Protein AF-A0A853F0J3-F1 (afdb_monomer)

pLDDT: mean 91.12, std 10.77, range [50.22, 98.62]

Sequence (86 aa):
MTKLEYIEKTGSGNNPFNGIDVGSYSTPNLADIDGDGDLDLVVGENDGTLKYYQNTGTTSNPLYEAKTGDDNPFNGIDVGYFPHQP

Structure (mmCIF, N/CA/C/O backbone):
data_AF-A0A853F0J3-F1
#
_entry.id   AF-A0A853F0J3-F1
#
loop_
_atom_site.group_PDB
_atom_site.id
_atom_site.type_symbol
_atom_site.label_atom_id
_atom_site.label_alt_id
_atom_site.label_comp_id
_atom_site.label_asym_id
_atom_site.label_entity_id
_atom_site.label_seq_id
_atom_site.pdbx_PDB_ins_code
_atom_site.Cartn_x
_atom_site.Cartn_y
_atom_site.Cartn_z
_atom_site.occupancy
_atom_site.B_iso_or_equiv
_atom_site.auth_seq_id
_atom_site.auth_comp_id
_atom_site.auth_asym_id
_atom_site.auth_atom_id
_atom_site.pdbx_PDB_model_num
ATOM 1 N N . MET A 1 1 ? -34.183 7.241 7.048 1.00 58.12 1 MET A N 1
ATOM 2 C CA . MET A 1 1 ? -33.139 6.593 6.231 1.00 58.12 1 MET A CA 1
ATOM 3 C C . MET A 1 1 ? -32.083 7.657 5.981 1.00 58.12 1 MET A C 1
ATOM 5 O O . MET A 1 1 ? -32.387 8.643 5.325 1.00 58.12 1 MET A O 1
ATOM 9 N N . THR A 1 2 ? -30.932 7.571 6.640 1.00 71.44 2 THR A N 1
ATOM 10 C CA . THR A 1 2 ? -29.861 8.570 6.521 1.00 71.44 2 THR A CA 1
ATOM 11 C C . THR A 1 2 ? -29.181 8.377 5.171 1.00 71.44 2 THR A C 1
ATOM 13 O O . THR A 1 2 ? -28.763 7.268 4.849 1.00 71.44 2 THR A O 1
ATOM 16 N N . LYS A 1 3 ? -29.117 9.430 4.356 1.00 77.00 3 LYS A N 1
ATOM 17 C CA . LYS A 1 3 ? -28.350 9.411 3.111 1.00 77.00 3 LYS A CA 1
ATOM 18 C C . LYS A 1 3 ? -26.872 9.357 3.494 1.00 77.00 3 LYS A C 1
ATOM 20 O O . LYS A 1 3 ? -26.397 10.254 4.182 1.00 77.00 3 LYS A O 1
ATOM 25 N N . LEU A 1 4 ? -26.175 8.296 3.097 1.00 81.19 4 LEU A N 1
ATOM 26 C CA . LEU A 1 4 ? -24.718 8.283 3.156 1.00 81.19 4 LEU A CA 1
ATOM 27 C C . LEU A 1 4 ? -24.229 9.274 2.101 1.00 81.19 4 LEU A C 1
ATOM 29 O O . LEU A 1 4 ? -24.484 9.095 0.909 1.00 81.19 4 LEU A O 1
ATOM 33 N N . GLU A 1 5 ? -23.607 10.355 2.549 1.00 86.88 5 GLU A N 1
ATOM 34 C CA . GLU A 1 5 ? -22.896 11.271 1.667 1.00 86.88 5 GLU A CA 1
ATOM 35 C C . GLU A 1 5 ? -21.450 10.804 1.558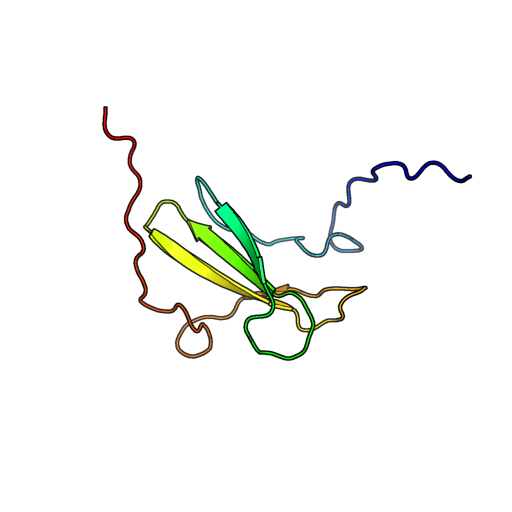 1.00 86.88 5 GLU A C 1
ATOM 37 O O . GLU A 1 5 ? -20.844 10.367 2.539 1.00 86.88 5 GLU A O 1
ATOM 42 N N . TYR A 1 6 ? -20.906 10.859 0.345 1.00 86.12 6 TYR A N 1
ATOM 43 C CA . TY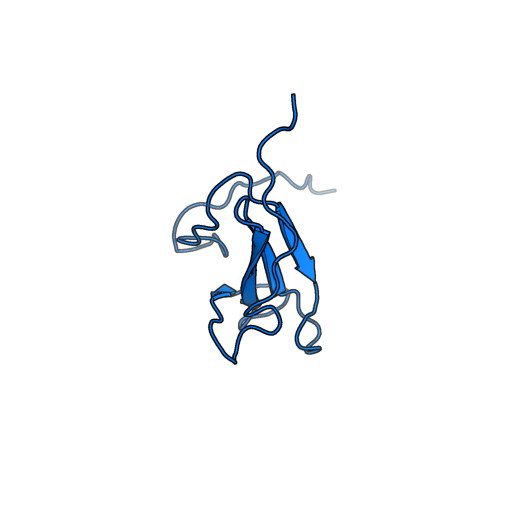R A 1 6 ? -19.478 10.675 0.157 1.00 86.12 6 TYR A CA 1
ATOM 44 C C . TYR A 1 6 ? -18.750 11.856 0.804 1.00 86.12 6 TYR A C 1
ATOM 46 O O . TYR A 1 6 ? -19.037 13.010 0.486 1.00 86.12 6 TYR A O 1
ATOM 54 N N . ILE A 1 7 ? -17.815 11.555 1.704 1.00 87.12 7 ILE A N 1
ATOM 55 C CA . ILE A 1 7 ? -16.922 12.536 2.318 1.00 87.12 7 ILE A CA 1
ATOM 56 C C . ILE A 1 7 ? -15.508 12.166 1.890 1.00 87.12 7 ILE A C 1
ATOM 58 O O . ILE A 1 7 ? -14.986 11.123 2.289 1.00 87.12 7 ILE A O 1
ATOM 62 N N . GLU A 1 8 ? -14.895 13.023 1.078 1.00 88.62 8 GLU A N 1
ATOM 63 C CA . GLU A 1 8 ? -13.471 12.923 0.781 1.00 88.62 8 GLU A CA 1
ATOM 64 C C . GLU A 1 8 ? -12.669 13.084 2.081 1.00 88.62 8 GLU A C 1
ATOM 66 O O . GLU A 1 8 ? -12.910 14.005 2.866 1.00 88.62 8 GLU A O 1
ATOM 71 N N . LYS A 1 9 ? -11.712 12.183 2.322 1.00 89.56 9 LYS A N 1
ATOM 72 C CA . LYS A 1 9 ? -10.803 12.273 3.468 1.00 89.56 9 LYS A CA 1
ATOM 73 C C . LYS A 1 9 ? -9.461 12.825 3.005 1.00 89.56 9 LYS A C 1
ATOM 75 O O . LYS A 1 9 ? -8.816 12.238 2.144 1.00 89.56 9 LYS A O 1
ATOM 80 N N . THR A 1 10 ? -9.014 13.915 3.617 1.00 88.44 10 THR A N 1
ATOM 81 C CA . THR A 1 10 ? -7.732 14.563 3.310 1.00 88.44 10 THR A CA 1
ATOM 82 C C . THR A 1 10 ? -6.890 14.741 4.576 1.00 88.44 10 THR A C 1
ATOM 84 O O . THR A 1 10 ? -7.411 14.726 5.694 1.00 88.44 10 THR A O 1
ATOM 87 N N . GLY A 1 11 ? -5.574 14.899 4.402 1.00 86.62 11 GLY A N 1
ATOM 88 C CA . GLY A 1 11 ? -4.626 15.158 5.490 1.00 86.62 11 GLY A CA 1
ATOM 89 C C . GLY A 1 11 ? -4.410 13.994 6.469 1.00 86.62 11 GLY A C 1
ATOM 90 O O . GLY A 1 11 ? -5.053 12.947 6.407 1.00 86.62 11 GLY A O 1
ATOM 91 N N . SER A 1 12 ? -3.487 14.196 7.410 1.00 80.19 12 SER A N 1
ATOM 92 C CA . SER A 1 12 ? -2.972 13.150 8.307 1.00 80.19 12 SER A CA 1
ATOM 93 C C . SER A 1 12 ? -3.940 12.671 9.392 1.00 80.19 12 SER A C 1
AT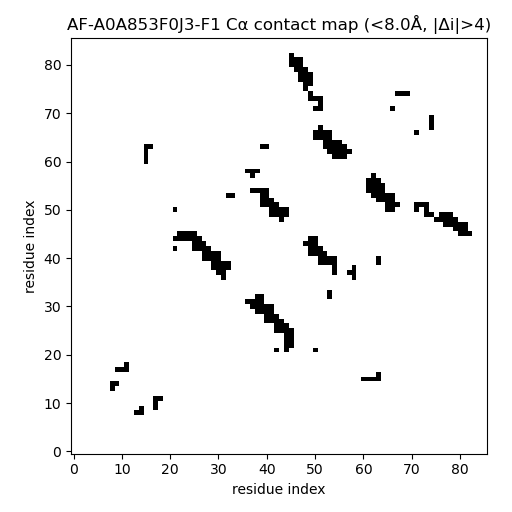OM 95 O O . SER A 1 12 ? -3.684 11.648 10.013 1.00 80.19 12 SER A O 1
ATOM 97 N N . GLY A 1 13 ? -5.033 13.394 9.653 1.00 79.75 13 GLY A N 1
ATOM 98 C CA . GLY A 1 13 ? -5.934 13.074 10.765 1.00 79.75 13 GLY A CA 1
ATOM 99 C C . GLY A 1 13 ? -6.948 11.969 10.472 1.00 79.75 13 GLY A C 1
ATOM 100 O O . GLY A 1 13 ? -7.376 11.299 11.401 1.00 79.75 13 GLY A O 1
ATOM 101 N N . ASN A 1 14 ? -7.355 11.796 9.208 1.00 85.19 14 ASN A N 1
ATOM 102 C CA . ASN A 1 14 ? -8.465 10.903 8.847 1.00 85.19 14 ASN A CA 1
ATOM 103 C C . ASN A 1 14 ? -8.280 10.155 7.515 1.00 85.19 14 ASN A C 1
ATOM 105 O O . ASN A 1 14 ? -9.099 9.289 7.208 1.00 85.19 14 ASN A O 1
ATOM 109 N N . ASN A 1 15 ? -7.270 10.476 6.701 1.00 92.62 15 ASN A N 1
ATOM 110 C CA . ASN A 1 15 ? -7.015 9.749 5.459 1.00 92.62 15 ASN A CA 1
ATOM 111 C C . ASN A 1 15 ? -6.027 8.591 5.717 1.00 92.62 15 ASN A C 1
ATOM 113 O O . ASN A 1 15 ? -4.850 8.870 5.948 1.00 92.62 15 ASN A O 1
ATOM 117 N N . PRO A 1 16 ? -6.457 7.316 5.637 1.00 93.12 16 PRO A N 1
ATOM 118 C CA . PRO A 1 16 ? -5.567 6.171 5.857 1.00 93.12 16 PRO A CA 1
ATOM 119 C C . PRO A 1 16 ? -4.472 6.041 4.786 1.00 93.12 16 PRO A C 1
ATOM 121 O O . PRO A 1 16 ? -3.489 5.345 5.000 1.00 93.12 16 PRO A O 1
ATOM 124 N N . PHE A 1 17 ? -4.610 6.737 3.654 1.00 94.31 17 PHE A N 1
ATOM 125 C CA . PHE A 1 17 ? -3.628 6.762 2.568 1.00 94.31 17 PHE A CA 1
ATOM 126 C C . PHE A 1 17 ? -2.742 8.016 2.590 1.00 94.31 17 PHE A C 1
ATOM 128 O O . PHE A 1 17 ? -2.025 8.296 1.629 1.00 94.31 17 PHE A O 1
ATOM 135 N N . ASN A 1 18 ? -2.814 8.830 3.648 1.00 94.12 18 ASN A N 1
ATOM 136 C CA . ASN A 1 18 ? -2.072 10.083 3.709 1.00 94.12 18 ASN A CA 1
ATOM 137 C C . ASN A 1 18 ? -0.556 9.844 3.624 1.00 94.12 18 ASN A C 1
ATOM 139 O O . ASN A 1 18 ? 0.033 9.253 4.524 1.00 94.12 18 ASN A O 1
ATOM 143 N N . GLY A 1 19 ? 0.079 10.397 2.589 1.00 91.88 19 GLY A N 1
ATOM 144 C CA . GLY A 1 19 ? 1.527 10.296 2.384 1.00 91.88 19 GLY A CA 1
ATOM 145 C C . GLY A 1 19 ? 1.982 9.032 1.651 1.00 91.88 19 GLY A C 1
ATOM 146 O O . GLY A 1 19 ? 3.182 8.868 1.449 1.00 91.88 19 GLY A O 1
ATOM 147 N N . ILE A 1 20 ? 1.058 8.165 1.225 1.00 94.50 20 ILE A N 1
ATOM 148 C CA . ILE A 1 20 ? 1.379 7.022 0.369 1.00 94.50 20 ILE A CA 1
ATOM 149 C C . ILE A 1 20 ? 1.562 7.503 -1.075 1.00 94.50 20 ILE A C 1
ATOM 151 O O . ILE A 1 20 ? 0.629 8.026 -1.683 1.00 94.50 20 ILE A O 1
ATOM 155 N N . ASP A 1 21 ? 2.759 7.290 -1.624 1.00 94.31 21 ASP A N 1
ATOM 156 C CA . ASP A 1 21 ? 3.065 7.458 -3.047 1.00 94.31 21 ASP A CA 1
ATOM 157 C C . ASP A 1 21 ? 3.354 6.095 -3.690 1.00 94.31 21 ASP A C 1
ATOM 159 O O . ASP A 1 21 ? 4.302 5.380 -3.342 1.00 94.31 21 ASP A O 1
ATOM 163 N N . VAL A 1 22 ? 2.508 5.733 -4.649 1.00 94.19 22 VAL A N 1
ATOM 164 C CA . VAL A 1 22 ? 2.517 4.427 -5.309 1.00 94.19 22 VAL A CA 1
ATOM 165 C C . VAL A 1 22 ? 3.085 4.462 -6.723 1.00 94.19 22 VAL A C 1
ATOM 167 O O . VAL A 1 22 ? 3.155 3.410 -7.343 1.00 94.19 22 VAL A O 1
ATOM 170 N N . GLY A 1 23 ? 3.572 5.608 -7.200 1.00 93.31 23 GLY A N 1
ATOM 171 C CA . GLY A 1 23 ? 4.134 5.725 -8.546 1.00 93.31 23 GLY A CA 1
ATOM 172 C C . GLY A 1 23 ? 3.080 5.914 -9.641 1.00 93.31 23 GLY A C 1
ATOM 173 O O . GLY A 1 23 ? 1.963 6.376 -9.385 1.00 93.31 23 GLY A O 1
ATOM 174 N N . SER A 1 24 ? 3.457 5.616 -10.887 1.00 93.00 24 SER A N 1
ATOM 175 C CA . SER A 1 24 ? 2.644 5.932 -12.072 1.00 93.00 24 SER A CA 1
ATOM 176 C C . SER A 1 24 ? 1.792 4.755 -12.542 1.00 93.00 24 SER A C 1
ATOM 178 O O . SER A 1 24 ? 2.127 3.597 -12.318 1.00 93.00 24 SER A O 1
ATOM 180 N N . TYR A 1 25 ? 0.671 5.068 -13.208 1.00 92.56 25 TYR A N 1
ATOM 181 C CA . TYR A 1 25 ? -0.332 4.094 -13.677 1.00 92.56 25 TYR A CA 1
ATOM 182 C C . TYR A 1 25 ? -0.697 3.046 -12.618 1.00 92.56 25 TYR A C 1
ATOM 184 O O . TYR A 1 25 ? -0.856 1.863 -12.915 1.00 92.56 25 TYR A O 1
ATOM 192 N N . SER A 1 26 ? -0.807 3.502 -11.372 1.00 94.06 26 SER A N 1
ATOM 193 C CA . SER A 1 26 ? -0.999 2.628 -10.233 1.00 94.06 26 SER A CA 1
ATOM 194 C C . SER A 1 26 ? -2.336 1.892 -10.300 1.00 94.06 26 SER A C 1
ATOM 196 O O . SER A 1 26 ? -3.373 2.448 -10.672 1.00 94.06 26 SER A O 1
ATOM 198 N N . THR A 1 27 ? -2.309 0.619 -9.918 1.00 95.06 27 THR A N 1
ATOM 199 C CA . THR A 1 27 ? -3.479 -0.267 -9.896 1.00 95.06 27 THR A CA 1
ATOM 200 C C . THR A 1 27 ? -3.688 -0.808 -8.478 1.00 95.06 27 THR A C 1
ATOM 202 O O . THR A 1 27 ? -3.220 -1.898 -8.150 1.00 95.06 27 THR A O 1
ATOM 205 N N . PRO A 1 28 ? -4.328 -0.028 -7.584 1.00 96.62 28 PRO A N 1
ATOM 206 C CA . PRO A 1 28 ? -4.520 -0.436 -6.196 1.00 96.62 28 PRO A CA 1
ATOM 207 C C . PRO A 1 28 ? -5.570 -1.548 -6.062 1.00 96.62 28 PRO A C 1
ATOM 209 O O . PRO A 1 28 ? -6.592 -1.550 -6.753 1.00 96.62 28 PRO A O 1
ATOM 212 N N . ASN A 1 29 ? -5.338 -2.468 -5.129 1.00 97.62 29 ASN A N 1
ATOM 213 C CA . ASN A 1 29 ? -6.267 -3.517 -4.728 1.00 97.62 29 ASN A CA 1
ATOM 214 C C . ASN A 1 29 ? -6.196 -3.764 -3.217 1.00 97.62 29 ASN A C 1
ATOM 216 O O . ASN A 1 29 ? -5.159 -3.532 -2.597 1.00 97.62 29 ASN A O 1
ATOM 220 N N . LEU A 1 30 ? -7.302 -4.240 -2.643 1.00 98.06 30 LEU A N 1
ATOM 221 C CA . LEU A 1 30 ? -7.391 -4.596 -1.229 1.00 98.06 30 LEU A CA 1
ATOM 222 C C . LEU A 1 30 ? -7.621 -6.098 -1.087 1.00 98.06 30 LEU A C 1
ATOM 224 O O . LEU A 1 30 ? -8.557 -6.632 -1.686 1.00 98.06 30 LEU A O 1
ATOM 228 N N . ALA A 1 31 ? -6.789 -6.758 -0.290 1.00 97.94 31 ALA A N 1
ATOM 229 C CA . ALA A 1 31 ? -6.877 -8.185 -0.009 1.00 97.94 31 ALA A CA 1
ATOM 230 C C . ALA A 1 31 ? -6.261 -8.487 1.362 1.00 97.94 31 ALA A C 1
ATOM 232 O O . ALA A 1 31 ? -5.359 -7.781 1.787 1.00 97.94 31 ALA A O 1
ATOM 233 N N . ASP A 1 32 ? -6.745 -9.531 2.024 1.00 98.25 32 ASP A N 1
ATOM 234 C CA . ASP A 1 32 ? -6.148 -10.066 3.253 1.00 98.25 32 ASP A CA 1
ATOM 235 C C . ASP A 1 32 ? -4.923 -10.911 2.860 1.00 98.25 32 ASP A C 1
ATOM 237 O O . ASP A 1 32 ? -5.079 -12.030 2.355 1.00 98.25 32 ASP A O 1
ATOM 241 N N . ILE A 1 33 ? -3.721 -10.326 2.934 1.00 98.25 33 ILE A N 1
ATOM 242 C CA . ILE A 1 33 ? -2.483 -10.949 2.442 1.00 98.25 33 ILE A CA 1
ATOM 243 C C . ILE A 1 33 ? -1.785 -11.741 3.548 1.00 98.25 33 ILE A C 1
ATOM 245 O O . ILE A 1 33 ? -1.171 -12.772 3.251 1.00 98.25 33 ILE A O 1
ATOM 249 N N . ASP A 1 34 ? -1.877 -11.295 4.800 1.00 97.12 34 ASP A N 1
ATOM 250 C CA . ASP A 1 34 ? -1.238 -11.956 5.941 1.00 97.12 34 ASP A CA 1
ATOM 251 C C . ASP A 1 34 ? -2.157 -12.916 6.725 1.00 97.12 34 ASP A C 1
ATOM 253 O O . ASP A 1 34 ? -1.664 -13.735 7.510 1.00 97.12 34 ASP A O 1
ATOM 257 N N . GLY A 1 35 ? -3.461 -12.917 6.434 1.00 97.62 35 GLY A N 1
ATOM 258 C CA . GLY A 1 35 ? -4.441 -13.847 6.985 1.00 97.62 35 GLY A CA 1
ATOM 259 C C . GLY A 1 35 ? -4.991 -13.440 8.350 1.00 97.62 35 GLY A C 1
ATOM 260 O O . GLY A 1 35 ? -5.504 -14.310 9.067 1.00 97.62 35 GLY A O 1
ATOM 261 N N . ASP A 1 36 ? -4.863 -12.172 8.745 1.00 97.12 36 ASP A N 1
ATOM 262 C CA . ASP A 1 36 ? -5.343 -11.676 10.035 1.00 97.12 36 ASP A CA 1
ATOM 263 C C . ASP A 1 36 ? -6.810 -11.197 10.022 1.00 97.12 36 ASP A C 1
ATOM 265 O O . ASP A 1 36 ? -7.416 -10.975 11.081 1.00 97.12 36 ASP A O 1
ATOM 269 N N . GLY A 1 37 ? -7.426 -11.169 8.836 1.00 97.31 37 GLY A N 1
ATOM 270 C CA . GLY A 1 37 ? -8.834 -10.849 8.633 1.00 97.31 37 GLY A CA 1
ATOM 271 C C . GLY A 1 37 ? -9.123 -9.367 8.408 1.00 97.31 37 GLY A C 1
ATOM 272 O O . GLY A 1 37 ? -10.302 -8.993 8.311 1.00 97.31 37 GLY A O 1
ATOM 273 N N . ASP A 1 38 ? -8.099 -8.524 8.310 1.00 98.06 38 ASP A N 1
ATOM 274 C CA . ASP A 1 38 ? -8.226 -7.182 7.770 1.00 98.06 38 ASP A CA 1
ATOM 275 C C . ASP A 1 38 ? -7.651 -7.069 6.341 1.00 98.06 38 ASP A C 1
ATOM 277 O O . ASP A 1 38 ? -7.217 -8.051 5.747 1.00 98.06 38 ASP A O 1
ATO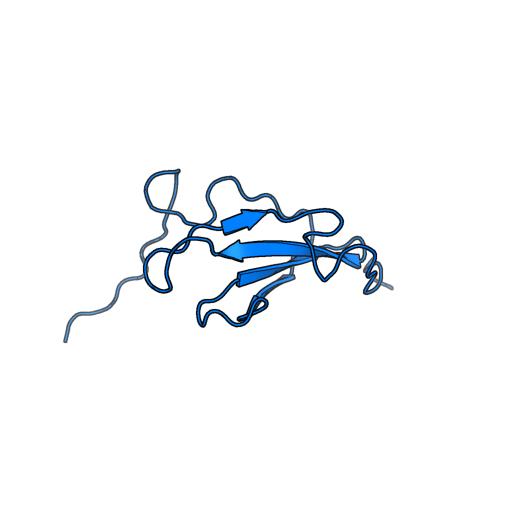M 281 N N . LEU A 1 39 ? -7.877 -5.926 5.682 1.00 98.56 39 LEU A N 1
ATOM 282 C CA . LEU A 1 39 ? -7.502 -5.767 4.277 1.00 98.56 39 LEU A CA 1
ATOM 283 C C . LEU A 1 39 ? -6.216 -4.960 4.167 1.00 98.56 39 LEU A C 1
ATOM 285 O O . LEU A 1 39 ? -6.195 -3.773 4.500 1.00 98.56 39 LEU A O 1
ATOM 289 N N . ASP A 1 40 ? -5.210 -5.580 3.569 1.00 98.62 40 ASP A N 1
ATOM 290 C CA . ASP A 1 40 ? -3.972 -4.944 3.162 1.00 98.62 40 ASP A CA 1
ATOM 291 C C . ASP A 1 40 ? -4.108 -4.266 1.800 1.00 98.62 40 ASP A C 1
ATOM 293 O O . ASP A 1 40 ? -4.988 -4.584 0.993 1.00 98.62 40 ASP A O 1
ATOM 297 N N . LEU A 1 41 ? -3.188 -3.345 1.513 1.00 98.31 41 LEU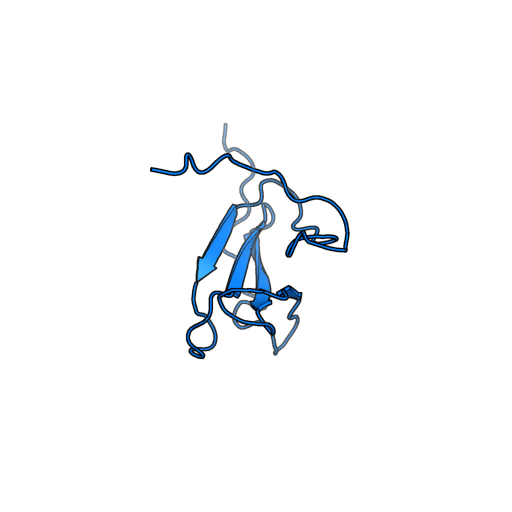 A N 1
ATOM 298 C CA . LEU A 1 41 ? -3.106 -2.650 0.235 1.00 98.31 41 LEU A CA 1
ATOM 299 C C . LEU A 1 41 ? -1.957 -3.214 -0.605 1.00 98.31 41 LEU A C 1
ATOM 301 O O . LEU A 1 41 ? -0.783 -3.091 -0.253 1.00 98.31 41 LEU A O 1
ATOM 305 N N . VAL A 1 42 ? -2.294 -3.749 -1.776 1.00 98.19 42 VAL A N 1
ATOM 306 C CA . VAL A 1 42 ? -1.332 -4.082 -2.833 1.00 98.19 42 VAL A CA 1
ATOM 307 C C . VAL A 1 42 ? -1.535 -3.140 -4.011 1.00 98.19 42 VAL A C 1
ATOM 309 O O . VAL A 1 42 ? -2.665 -2.852 -4.405 1.00 98.19 42 VAL A O 1
ATOM 312 N N . VAL A 1 43 ? -0.448 -2.625 -4.578 1.00 97.81 43 VAL A N 1
ATOM 313 C CA . VAL A 1 43 ? -0.512 -1.695 -5.708 1.00 97.81 43 VAL A CA 1
ATOM 314 C C . VAL A 1 43 ? 0.470 -2.118 -6.781 1.00 97.81 43 VAL A C 1
ATOM 316 O O . VAL A 1 43 ? 1.674 -2.150 -6.535 1.00 97.81 43 VAL A O 1
ATOM 319 N N . GLY A 1 44 ? -0.048 -2.418 -7.972 1.00 96.00 44 GLY A N 1
ATOM 320 C CA . GLY A 1 44 ? 0.789 -2.577 -9.157 1.00 96.00 44 GLY A CA 1
ATOM 321 C C . GLY A 1 44 ? 1.247 -1.224 -9.683 1.00 96.00 44 GLY A C 1
ATOM 322 O O . GLY A 1 4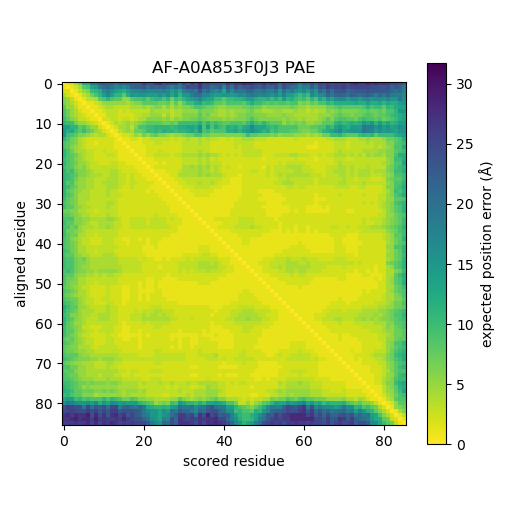4 ? 0.445 -0.288 -9.736 1.00 96.00 44 GLY A O 1
ATOM 323 N N . GLU A 1 45 ? 2.517 -1.134 -10.062 1.00 93.88 45 GLU A N 1
ATOM 324 C CA . GLU A 1 45 ? 3.145 0.045 -10.666 1.00 93.88 45 GLU A CA 1
ATOM 325 C C . GLU A 1 45 ? 3.464 -0.222 -12.145 1.00 93.88 45 GLU A C 1
ATOM 327 O O . GLU A 1 45 ? 3.467 -1.368 -12.606 1.00 93.88 45 GLU A O 1
ATOM 332 N N . ASN A 1 46 ? 3.666 0.835 -12.933 1.00 92.94 46 ASN A N 1
ATOM 333 C CA . ASN A 1 46 ? 3.872 0.689 -14.369 1.00 92.94 46 ASN A CA 1
ATOM 334 C C . ASN A 1 46 ? 5.174 -0.028 -14.733 1.00 92.94 46 ASN A C 1
ATOM 336 O O . ASN A 1 46 ? 5.238 -0.578 -15.831 1.00 92.94 46 ASN A O 1
ATOM 340 N N . ASP A 1 47 ? 6.173 -0.009 -13.847 1.00 92.19 47 ASP A N 1
ATOM 341 C CA . ASP A 1 47 ? 7.442 -0.733 -13.924 1.00 92.19 47 ASP A CA 1
ATOM 342 C C . ASP A 1 47 ? 7.312 -2.256 -13.745 1.00 92.19 47 ASP A C 1
ATOM 344 O O . ASP A 1 47 ? 8.289 -2.970 -13.956 1.00 92.19 47 ASP A O 1
ATOM 348 N N . GLY A 1 48 ? 6.108 -2.751 -13.437 1.00 93.06 48 GLY A N 1
ATOM 349 C CA . GLY A 1 48 ? 5.827 -4.171 -13.228 1.00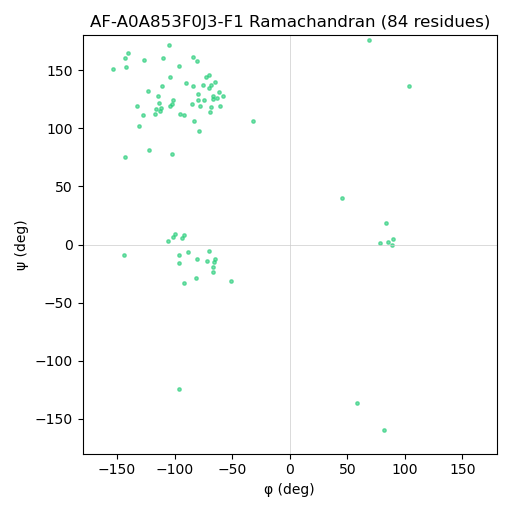 93.06 48 GLY A CA 1
ATOM 350 C C . GLY A 1 48 ? 6.024 -4.631 -11.784 1.00 93.06 48 GLY A C 1
ATOM 351 O O . GLY A 1 48 ? 5.777 -5.799 -11.484 1.00 93.06 48 GLY A O 1
ATOM 352 N N . THR A 1 49 ? 6.432 -3.746 -10.870 1.00 95.25 49 THR A N 1
ATOM 353 C CA . THR A 1 49 ? 6.575 -4.077 -9.450 1.00 95.25 49 THR A CA 1
ATOM 354 C C . THR A 1 49 ? 5.239 -4.051 -8.710 1.00 95.25 49 THR A C 1
ATOM 356 O O . THR A 1 49 ? 4.265 -3.403 -9.108 1.00 95.25 49 THR A O 1
ATOM 359 N N . LEU A 1 50 ? 5.206 -4.769 -7.586 1.00 96.88 50 LEU A N 1
ATOM 360 C CA . LEU A 1 50 ? 4.094 -4.775 -6.642 1.00 96.88 50 LEU A CA 1
ATOM 361 C C . LEU A 1 50 ? 4.536 -4.133 -5.324 1.00 96.88 50 LEU A C 1
ATOM 363 O O . LEU A 1 50 ? 5.390 -4.659 -4.601 1.00 96.88 50 LEU A O 1
ATOM 367 N N . LYS A 1 51 ? 3.925 -2.995 -4.992 1.00 97.62 51 LYS A N 1
ATOM 368 C CA . LYS A 1 51 ? 4.064 -2.359 -3.680 1.00 97.62 51 LYS A CA 1
ATOM 369 C C . LYS A 1 51 ? 3.074 -2.987 -2.709 1.00 97.62 51 LYS A C 1
ATOM 371 O O . LYS A 1 51 ? 1.910 -3.174 -3.056 1.00 97.62 51 LYS A O 1
ATOM 376 N N . TYR A 1 52 ? 3.531 -3.268 -1.495 1.00 98.50 52 TYR A N 1
ATOM 377 C CA . TYR A 1 52 ? 2.721 -3.857 -0.436 1.00 98.50 52 TYR A CA 1
ATOM 378 C C . TYR A 1 52 ? 2.719 -2.963 0.799 1.00 98.50 52 TYR A C 1
ATOM 380 O O . TYR A 1 52 ? 3.774 -2.517 1.261 1.00 98.50 52 TYR A O 1
ATOM 388 N N . TYR A 1 53 ? 1.525 -2.720 1.325 1.00 98.62 53 TYR A N 1
ATOM 389 C CA . TYR A 1 53 ? 1.313 -2.028 2.579 1.00 98.62 53 TYR A CA 1
ATOM 390 C C . TYR A 1 53 ? 0.419 -2.895 3.457 1.00 98.62 53 TYR A C 1
ATOM 392 O O . TYR A 1 53 ? -0.768 -3.049 3.162 1.00 98.62 53 TYR A O 1
ATOM 400 N N . GLN A 1 54 ? 0.996 -3.425 4.532 1.00 98.62 54 GLN A N 1
ATOM 401 C CA . GLN A 1 54 ? 0.238 -4.149 5.544 1.00 98.62 54 GLN A CA 1
ATOM 402 C C . GLN A 1 54 ? -0.662 -3.160 6.280 1.00 98.62 54 GLN A C 1
ATOM 404 O O . GLN A 1 54 ? -0.210 -2.062 6.627 1.00 98.62 54 GLN A O 1
ATOM 409 N N . ASN A 1 55 ? -1.904 -3.528 6.547 1.00 98.44 55 ASN A N 1
ATOM 410 C CA . ASN A 1 55 ? -2.728 -2.789 7.481 1.00 98.44 55 ASN A CA 1
ATOM 411 C C . ASN A 1 55 ? -2.414 -3.239 8.918 1.00 98.44 55 ASN A C 1
ATOM 413 O O . ASN A 1 55 ? -2.803 -4.299 9.369 1.00 98.44 55 ASN A O 1
ATOM 417 N N . THR A 1 56 ? -1.712 -2.403 9.679 1.00 97.44 56 THR A N 1
ATOM 418 C CA . THR A 1 56 ? -1.371 -2.668 11.091 1.00 97.44 56 THR A CA 1
ATOM 419 C C . THR A 1 56 ? -2.402 -2.097 12.073 1.00 97.44 56 THR A C 1
ATOM 421 O O . THR A 1 56 ? -2.164 -2.032 13.283 1.00 97.44 56 THR A O 1
ATOM 424 N N . GLY A 1 57 ? -3.527 -1.605 11.547 1.00 95.88 57 GLY A N 1
ATOM 425 C CA . GLY A 1 57 ? -4.608 -0.975 12.291 1.00 95.88 57 GLY A CA 1
ATOM 426 C C . GLY A 1 57 ? -5.732 -1.955 12.610 1.00 95.88 57 GLY A C 1
ATOM 427 O O . GLY A 1 57 ? -5.544 -2.955 13.293 1.00 95.88 57 GLY A O 1
ATOM 428 N N . THR A 1 58 ? -6.949 -1.604 12.198 1.00 95.31 58 THR A N 1
ATOM 429 C CA . THR A 1 58 ? -8.113 -2.495 12.269 1.00 95.31 58 THR A CA 1
ATOM 430 C C . THR A 1 58 ? -8.961 -2.339 11.016 1.00 95.31 58 THR A C 1
ATOM 432 O O . THR A 1 58 ? -8.908 -1.304 10.349 1.00 95.31 58 THR A O 1
ATOM 435 N N . THR A 1 59 ? -9.875 -3.281 10.769 1.00 94.69 59 THR A N 1
ATOM 436 C CA . THR A 1 59 ? -10.843 -3.204 9.660 1.00 94.69 59 THR A CA 1
ATOM 437 C C . THR A 1 59 ? -11.624 -1.878 9.606 1.00 94.69 59 THR A C 1
ATOM 439 O O . THR A 1 59 ? -12.012 -1.427 8.530 1.00 94.69 59 THR A O 1
ATOM 442 N N . SER A 1 60 ? -11.895 -1.241 10.754 1.00 92.88 60 SER A N 1
ATOM 443 C CA . SER A 1 60 ? -12.643 0.026 10.820 1.00 92.88 60 SER A CA 1
ATOM 444 C C . SER A 1 60 ? -11.758 1.274 10.876 1.00 92.88 60 SER A C 1
ATOM 446 O O . SER A 1 60 ? -12.251 2.377 10.626 1.00 92.88 60 SER A O 1
ATOM 448 N N . ASN A 1 61 ? -10.471 1.116 11.186 1.00 93.12 61 ASN A N 1
ATOM 449 C CA . ASN A 1 61 ? -9.493 2.191 11.261 1.00 93.12 61 ASN A CA 1
ATOM 450 C C . ASN A 1 61 ? -8.129 1.701 10.740 1.00 93.12 61 ASN A C 1
ATOM 452 O O . ASN A 1 61 ? -7.235 1.425 11.547 1.00 93.12 61 ASN A O 1
ATOM 456 N N . PRO A 1 62 ? -7.981 1.561 9.410 1.00 95.69 62 PRO A N 1
ATOM 457 C CA . PRO A 1 62 ? -6.780 0.987 8.830 1.00 95.69 62 PRO A CA 1
ATOM 458 C C . PRO A 1 62 ? -5.578 1.922 8.972 1.00 95.69 62 PRO A C 1
ATOM 460 O O . PRO A 1 62 ? -5.711 3.148 8.876 1.00 95.69 62 PRO A O 1
ATOM 463 N N . LEU A 1 63 ? -4.404 1.326 9.160 1.00 95.81 63 LEU A N 1
ATOM 464 C CA . LEU A 1 63 ? -3.110 1.996 9.214 1.00 95.81 63 LEU A CA 1
ATOM 465 C C . LEU A 1 63 ? -2.140 1.263 8.286 1.00 95.81 63 LEU A C 1
ATOM 467 O O . LEU A 1 63 ? -1.616 0.216 8.637 1.00 95.81 63 LEU A O 1
ATOM 471 N N . TYR A 1 64 ? -1.904 1.816 7.100 1.00 97.56 64 TYR A N 1
ATOM 472 C CA . TYR A 1 64 ? -1.067 1.165 6.095 1.00 97.56 64 TYR A CA 1
ATOM 473 C C . TYR A 1 64 ? 0.420 1.458 6.313 1.00 97.56 64 TYR A C 1
ATOM 475 O O . TYR A 1 64 ? 0.857 2.610 6.258 1.00 97.56 64 TYR A O 1
ATOM 483 N N . GLU A 1 65 ? 1.205 0.404 6.509 1.00 97.62 65 GLU A N 1
ATOM 484 C CA . GLU A 1 65 ? 2.657 0.448 6.657 1.00 97.62 65 GLU A CA 1
ATOM 485 C C . GLU A 1 65 ? 3.326 -0.250 5.471 1.00 97.62 65 GLU A C 1
ATOM 487 O O . GLU A 1 65 ? 3.087 -1.429 5.214 1.00 97.62 65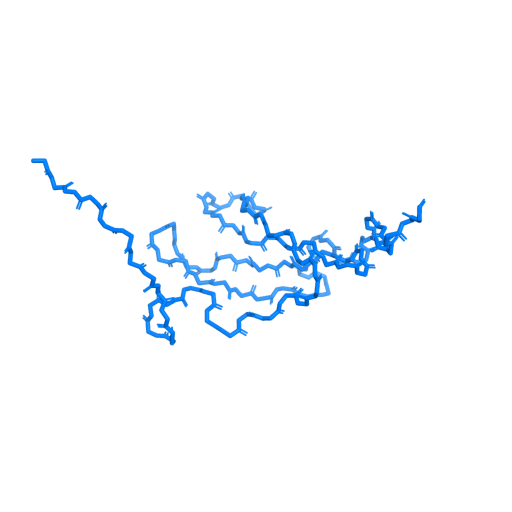 GLU A O 1
ATOM 492 N N . ALA A 1 66 ? 4.184 0.471 4.746 1.00 97.75 66 ALA A N 1
ATOM 493 C CA . ALA A 1 66 ? 4.918 -0.095 3.619 1.00 97.75 66 ALA A CA 1
ATOM 494 C C . ALA A 1 66 ? 5.856 -1.213 4.092 1.00 97.75 66 ALA A C 1
ATOM 496 O O . ALA A 1 66 ? 6.710 -0.983 4.949 1.00 97.75 66 ALA A O 1
ATOM 497 N N . LYS A 1 67 ? 5.745 -2.394 3.485 1.00 98.25 67 LYS A N 1
ATOM 498 C CA . LYS A 1 67 ? 6.696 -3.490 3.689 1.00 98.25 67 LYS A CA 1
ATOM 499 C C . LYS A 1 67 ? 7.622 -3.603 2.487 1.00 98.25 67 LYS A C 1
ATOM 501 O O . LYS A 1 67 ? 7.230 -3.365 1.344 1.00 98.25 67 LYS A O 1
ATOM 506 N N . THR A 1 68 ? 8.880 -3.945 2.744 1.00 96.62 68 THR A N 1
ATOM 507 C CA . THR A 1 68 ? 9.949 -3.954 1.733 1.00 96.62 68 THR A CA 1
ATOM 508 C C . THR A 1 68 ? 10.901 -5.117 1.966 1.00 96.62 68 THR A C 1
ATOM 510 O O . THR A 1 68 ? 10.977 -5.623 3.082 1.00 96.62 68 THR A O 1
ATOM 513 N N . GLY A 1 69 ? 11.669 -5.504 0.944 1.00 96.44 69 GLY A N 1
ATOM 514 C CA . GLY A 1 69 ? 12.602 -6.623 1.066 1.00 96.44 69 GLY A CA 1
ATOM 515 C C . GLY A 1 69 ? 11.868 -7.906 1.447 1.00 96.44 69 GLY A C 1
ATOM 516 O O . GLY A 1 69 ? 10.799 -8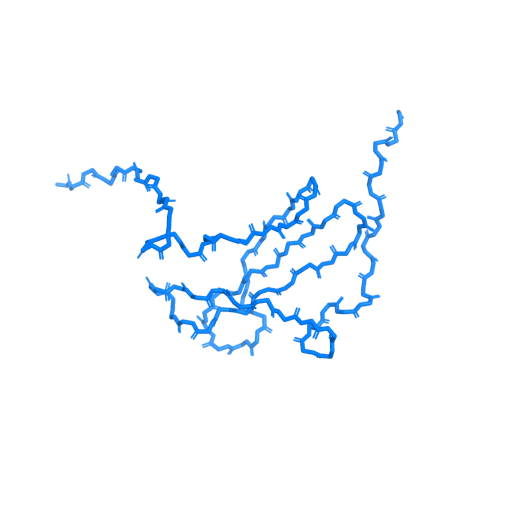.176 0.908 1.00 96.44 69 GLY A O 1
ATOM 517 N N . ASP A 1 70 ? 12.421 -8.664 2.390 1.00 97.19 70 ASP A N 1
ATOM 518 C CA . ASP A 1 70 ? 11.873 -9.964 2.797 1.00 97.19 70 ASP A CA 1
ATOM 519 C C . ASP A 1 70 ? 10.500 -9.865 3.489 1.00 97.19 70 ASP A C 1
ATOM 521 O O . ASP A 1 70 ? 9.758 -10.844 3.506 1.00 97.19 70 ASP A O 1
ATOM 525 N N . ASP A 1 71 ? 10.124 -8.685 3.996 1.00 97.56 71 ASP A N 1
ATOM 526 C CA . ASP A 1 71 ? 8.801 -8.446 4.590 1.00 97.56 71 ASP A CA 1
ATOM 527 C C . ASP A 1 71 ? 7.712 -8.192 3.531 1.00 97.56 71 ASP A C 1
ATOM 529 O O . ASP A 1 71 ? 6.524 -8.175 3.851 1.00 97.56 71 ASP A O 1
ATOM 533 N N . ASN A 1 72 ? 8.091 -7.963 2.267 1.00 97.62 72 ASN A N 1
ATOM 534 C CA . ASN A 1 72 ? 7.142 -7.866 1.162 1.00 97.62 72 ASN A CA 1
ATOM 535 C C . ASN A 1 72 ? 7.029 -9.235 0.466 1.00 97.62 72 ASN A C 1
ATOM 537 O O . ASN A 1 72 ? 7.969 -9.637 -0.224 1.00 97.62 72 ASN A O 1
ATOM 541 N N . PRO A 1 73 ? 5.879 -9.931 0.554 1.00 96.94 73 PRO A N 1
ATOM 542 C CA . PRO A 1 73 ? 5.701 -11.243 -0.068 1.00 96.94 73 PRO A CA 1
ATOM 543 C C . PRO A 1 73 ? 5.761 -11.203 -1.605 1.00 96.94 73 PRO A C 1
ATOM 545 O O . PRO A 1 73 ? 5.885 -12.247 -2.242 1.00 96.94 73 PRO A O 1
ATOM 548 N N . PHE A 1 74 ? 5.702 -10.013 -2.209 1.00 96.69 74 PHE A N 1
ATOM 549 C CA . PHE A 1 74 ? 5.841 -9.795 -3.648 1.00 96.69 74 PHE A CA 1
ATOM 550 C C . PHE A 1 74 ? 7.227 -9.281 -4.058 1.00 96.69 74 PHE A C 1
ATOM 552 O O . PHE A 1 74 ? 7.437 -8.926 -5.218 1.00 96.69 74 PHE A O 1
ATOM 559 N N . ASN A 1 75 ? 8.183 -9.209 -3.131 1.00 96.19 75 ASN A N 1
ATOM 560 C CA . ASN A 1 75 ? 9.521 -8.720 -3.428 1.00 96.19 75 ASN A CA 1
ATOM 561 C C . ASN A 1 75 ? 10.187 -9.544 -4.543 1.00 96.19 75 ASN A C 1
ATOM 563 O O . ASN A 1 75 ? 10.262 -10.769 -4.477 1.00 96.19 75 ASN A O 1
ATOM 567 N N . GLY A 1 76 ? 10.681 -8.856 -5.573 1.00 93.81 76 GLY A N 1
ATOM 568 C CA . GLY A 1 76 ? 11.315 -9.484 -6.735 1.00 93.81 76 GLY A CA 1
ATOM 569 C C . GLY A 1 76 ? 10.350 -10.090 -7.761 1.00 93.81 76 GLY A C 1
ATOM 570 O O . GLY A 1 76 ? 10.818 -10.636 -8.759 1.00 93.81 76 GLY A O 1
ATOM 571 N N . ILE A 1 77 ? 9.033 -9.988 -7.557 1.00 94.31 77 ILE A N 1
ATOM 572 C CA . ILE A 1 77 ? 8.046 -10.324 -8.586 1.00 94.31 77 ILE A CA 1
ATOM 573 C C . ILE A 1 77 ? 7.934 -9.157 -9.573 1.00 94.31 77 ILE A C 1
ATOM 575 O O . ILE A 1 77 ? 7.727 -8.014 -9.173 1.00 94.31 77 ILE A O 1
ATOM 579 N N . ASP A 1 78 ? 8.036 -9.481 -10.861 1.00 92.88 78 ASP A N 1
ATOM 580 C CA . ASP A 1 78 ? 7.790 -8.580 -11.988 1.00 92.88 78 ASP A CA 1
ATOM 581 C C . ASP A 1 78 ? 6.591 -9.114 -12.785 1.00 92.88 78 ASP A C 1
ATOM 583 O O . ASP A 1 78 ? 6.632 -10.229 -13.317 1.00 92.88 78 ASP A O 1
ATOM 587 N N . VAL A 1 79 ? 5.504 -8.339 -12.829 1.00 91.00 79 VAL A N 1
ATOM 588 C CA . VAL A 1 79 ? 4.279 -8.668 -13.581 1.00 91.00 79 VAL A CA 1
ATOM 589 C C . VAL A 1 79 ? 4.258 -8.074 -14.996 1.00 91.00 79 VAL A C 1
ATOM 591 O O . VAL A 1 79 ? 3.268 -8.223 -15.714 1.00 91.00 79 VAL A O 1
ATOM 594 N N . GLY A 1 80 ? 5.361 -7.458 -15.417 1.00 88.81 80 GLY A N 1
ATOM 595 C CA . GLY A 1 80 ? 5.585 -6.885 -16.733 1.00 88.81 80 GLY A CA 1
ATOM 596 C C . GLY A 1 80 ? 5.472 -5.362 -16.753 1.00 88.81 80 GLY A C 1
ATOM 597 O O . GLY A 1 80 ? 4.522 -4.776 -16.237 1.00 88.81 80 GLY A O 1
ATOM 598 N N . TYR A 1 81 ? 6.419 -4.726 -17.446 1.00 81.69 81 TYR A N 1
ATOM 599 C CA . TYR A 1 81 ? 6.355 -3.310 -17.798 1.00 81.69 81 TYR A CA 1
ATOM 600 C C . TYR A 1 81 ? 5.205 -3.070 -18.787 1.00 81.69 81 TYR A C 1
ATOM 602 O O . TYR A 1 81 ? 5.158 -3.703 -19.846 1.00 81.69 81 TYR A O 1
ATOM 610 N N . PHE A 1 82 ? 4.317 -2.117 -18.488 1.00 66.75 82 PHE A N 1
ATOM 611 C CA . PHE A 1 82 ? 3.282 -1.650 -19.419 1.00 66.75 82 PHE A CA 1
ATOM 612 C C . PHE A 1 82 ? 3.665 -0.297 -20.046 1.00 66.75 82 PHE A C 1
ATOM 614 O O . PHE A 1 82 ? 3.111 0.740 -19.673 1.00 66.75 82 PHE A O 1
ATOM 621 N N . PRO A 1 83 ? 4.559 -0.242 -21.051 1.00 59.44 83 PRO A N 1
ATOM 622 C CA . PRO A 1 83 ? 4.493 0.818 -22.032 1.00 59.44 83 PRO A CA 1
ATOM 623 C C . PRO A 1 83 ? 3.399 0.413 -23.019 1.00 59.44 83 PRO A C 1
ATOM 625 O O . PRO A 1 83 ? 3.431 -0.675 -23.591 1.00 59.44 83 PRO A O 1
ATOM 628 N N . HIS A 1 84 ? 2.418 1.281 -23.206 1.00 53.69 84 HIS A N 1
ATOM 629 C CA . HIS A 1 84 ? 1.464 1.230 -24.309 1.00 53.69 84 HIS A CA 1
ATOM 630 C C . HIS A 1 84 ? 2.123 0.629 -25.575 1.00 53.69 84 HIS A C 1
ATOM 632 O O . HIS A 1 84 ? 2.972 1.278 -26.190 1.00 53.69 84 HIS A O 1
ATOM 638 N N . GLN A 1 85 ? 1.800 -0.618 -25.947 1.00 50.22 85 GLN A N 1
ATOM 639 C CA . GLN A 1 85 ? 2.124 -1.077 -27.298 1.00 50.22 85 GLN A CA 1
ATOM 640 C C . GLN A 1 85 ? 1.198 -0.308 -28.260 1.00 50.22 85 GLN A C 1
ATOM 642 O O . GLN A 1 85 ? 0.027 -0.104 -27.910 1.00 50.22 85 GLN A O 1
ATOM 647 N N . PRO A 1 86 ? 1.727 0.221 -29.379 1.00 55.56 86 PRO A N 1
ATOM 648 C CA . PRO A 1 86 ? 0.957 1.015 -30.335 1.00 55.56 86 PRO A CA 1
ATOM 649 C C . PRO A 1 86 ? -0.145 0.208 -31.028 1.00 55.56 86 PRO A C 1
ATOM 651 O O . PRO A 1 86 ? 0.029 -1.021 -31.200 1.00 55.56 86 PRO A O 1
#

Mean predicted aligned error: 5.24 Å

Organism: NCBI:txid2738886

Radius of gyration: 15.11 Å; Cα contacts (8 Å, |Δi|>4): 136; chains: 1; bounding box: 46×29×43 Å

Foldseek 3Di:
DDDDDDDDDDDDPADLCYPDDDEPPKDWDWDDPPPPPATWIWIAYLQQAIWTWDFPDDNVRTHTHTDDDPRDPRHPGGRDHDDDDD

InterPro domains:
  IPR013517 FG-GAP repeat [PF01839] (30-58)
  IPR028994 Integrin alpha, N-terminal [SSF69318] (17-71)

Solvent-accessible surface area (backbone atoms only — not comparable to full-atom values): 5456 Å² total; per-residue (Å²): 134,83,81,85,74,92,74,90,63,65,56,86,89,70,22,65,63,57,89,71,81,69,73,54,82,56,49,76,46,76,44,58,81,87,72,85,81,42,62,19,43,39,30,37,26,40,79,11,40,53,48,39,22,48,48,79,51,44,80,91,54,54,37,62,43,79,40,58,62,90,72,18,94,46,59,92,48,71,80,52,66,66,70,85,78,131

Nearest PDB structures (foldseek):
  8b3g-assembly1_d  TM=7.380E-01  e=4.718E+00  Homo sapiens
  6fcv-assembly1_A  TM=6.198E-01  e=5.021E+00  Homo sapiens
  3ei2-assembly1_A  TM=6.179E-01  e=9.949E+00  Homo sapiens
  4a0l-assembly2_C  TM=6.179E-01  e=9.949E+00  Homo sapiens

Secondary structure (DSSP, 8-state):
----------STTT-TTTT----SS-EEEEE-SSSSSSPEEEEE-TTS-EEEEEE-SBTTB--EEEE-GGG-TTTT----------